Protein AF-A0A2M8P6M1-F1 (afdb_monomer_lite)

Radius of gyration: 16.8 Å; chains: 1; bounding box: 43×23×44 Å

Secondary structure (DSSP, 8-state):
--TTHHHHTT--HHHHHHHHHHH---HHHHHHHHHHHTT--EEETT-TTTHHHHHHHHHHHHHHHHHHHHHHHHHHHSTTT-HHHHHHHHHHTSTT-SSHHHHHHHHHHHHTEEE--SSHHHHHHHHH-

Sequence (129 aa):
THINDFITYNLNIRQFTQDYIERTEDPVFIRLFYKALTKVTILDPTCGSGAFLFAAMNILEPLYETCIKRMEEFVDEQPGKHKFFEETLEYVNNEDHPNLQYFIYKSIILNNLYGVDIMKEAVEIAKLR

pLDDT: mean 96.07, std 3.73, range [65.31, 98.56]

Foldseek 3Di:
DDPCCCVVVVNDPLVVVLVCLLPDPDLVCLVVQLVVLLAAADEAAACQLNPVVVVVLVSSQSSNVSSLVVLVVVCVVPPPPCVVSVVVNCVQPDPVAPHNSSSSSVSCVPRYYHYHHPDPVRVVSNVVD

Structure (mmCIF, N/CA/C/O backbone):
data_AF-A0A2M8P6M1-F1
#
_entry.id   AF-A0A2M8P6M1-F1
#
loop_
_atom_site.group_PDB
_atom_site.id
_atom_site.type_symbol
_atom_site.label_atom_id
_atom_site.label_alt_id
_atom_site.label_comp_id
_atom_site.label_asym_id
_atom_site.label_entity_id
_atom_site.label_seq_id
_atom_site.pdbx_PDB_ins_code
_atom_site.Cartn_x
_atom_site.Cartn_y
_atom_site.Cartn_z
_atom_site.occupancy
_atom_site.B_iso_or_equiv
_atom_site.auth_seq_id
_atom_site.auth_comp_id
_atom_site.auth_asym_id
_atom_site.auth_atom_id
_atom_site.pdbx_PDB_model_num
ATOM 1 N N . THR A 1 1 ? -21.567 -8.696 -10.939 1.00 65.31 1 THR A N 1
ATOM 2 C CA . THR A 1 1 ? -20.339 -8.181 -11.565 1.00 65.31 1 THR A CA 1
ATOM 3 C C . THR A 1 1 ? -19.244 -9.200 -11.378 1.00 65.31 1 THR A C 1
ATOM 5 O O . THR A 1 1 ? -18.972 -9.577 -10.243 1.00 65.31 1 THR A O 1
ATOM 8 N N . HIS A 1 2 ? -18.679 -9.703 -12.467 1.00 88.69 2 HIS A N 1
ATOM 9 C CA . HIS A 1 2 ? -17.464 -10.511 -12.457 1.00 88.69 2 HIS A CA 1
ATOM 10 C C . HIS A 1 2 ? -16.243 -9.595 -12.574 1.00 88.69 2 HIS A C 1
ATOM 12 O O . HIS A 1 2 ? -16.343 -8.489 -13.095 1.00 88.69 2 HIS A O 1
ATOM 18 N N . ILE A 1 3 ? -15.070 -10.046 -12.123 1.00 86.69 3 ILE A N 1
ATOM 19 C CA . ILE A 1 3 ? -13.854 -9.218 -12.181 1.00 86.69 3 ILE A CA 1
ATOM 20 C C . ILE A 1 3 ? -13.485 -8.802 -13.616 1.00 86.69 3 ILE A C 1
ATOM 22 O O . ILE A 1 3 ? -13.001 -7.696 -13.838 1.00 86.69 3 ILE A O 1
ATOM 26 N N . ASN A 1 4 ? -13.805 -9.644 -14.602 1.00 91.62 4 ASN A N 1
ATOM 27 C CA . ASN A 1 4 ? -13.566 -9.351 -16.015 1.00 91.62 4 ASN A CA 1
ATOM 28 C C . ASN A 1 4 ? -14.440 -8.205 -16.547 1.00 91.62 4 ASN A C 1
ATOM 30 O O . ASN A 1 4 ? -14.038 -7.547 -17.503 1.00 91.62 4 ASN A O 1
ATOM 34 N N . ASP A 1 5 ? -15.576 -7.906 -15.906 1.00 93.00 5 ASP A N 1
ATOM 35 C CA . ASP A 1 5 ? -16.469 -6.821 -16.330 1.00 93.00 5 ASP A CA 1
ATOM 36 C C . ASP A 1 5 ? -15.769 -5.455 -16.241 1.00 93.00 5 ASP A C 1
ATOM 38 O O . ASP A 1 5 ? -16.040 -4.571 -17.052 1.00 93.00 5 ASP A O 1
ATOM 42 N N . PHE A 1 6 ? -14.823 -5.287 -15.305 1.00 92.38 6 PHE A N 1
ATOM 43 C CA . PHE A 1 6 ? -14.036 -4.056 -15.189 1.00 92.38 6 PHE A CA 1
ATOM 44 C C . PHE A 1 6 ? -13.185 -3.792 -16.428 1.00 92.38 6 PHE A C 1
ATOM 46 O O . PHE A 1 6 ? -13.034 -2.643 -16.834 1.00 92.38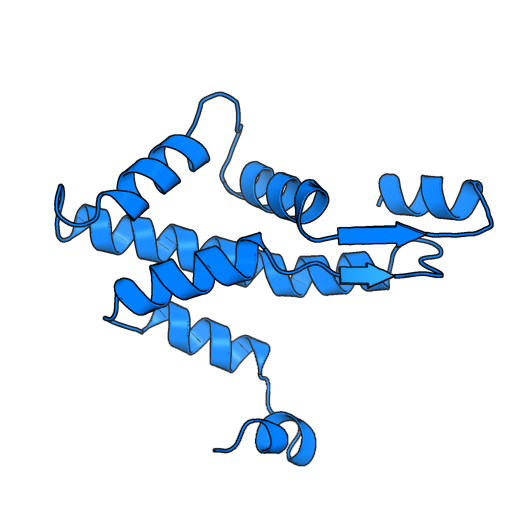 6 PHE A O 1
ATOM 53 N N . ILE A 1 7 ? -12.678 -4.855 -17.053 1.00 91.56 7 ILE A N 1
ATOM 54 C CA . ILE A 1 7 ? -11.905 -4.765 -18.290 1.00 91.56 7 ILE A CA 1
ATOM 55 C C . ILE A 1 7 ? -12.863 -4.607 -19.472 1.00 91.56 7 ILE A C 1
ATOM 57 O O . ILE A 1 7 ? -12.721 -3.672 -20.255 1.00 91.56 7 ILE A O 1
ATOM 61 N N . THR A 1 8 ? -13.865 -5.487 -19.583 1.00 95.31 8 THR A N 1
ATOM 62 C CA . THR A 1 8 ? -14.802 -5.521 -20.717 1.00 95.31 8 THR A CA 1
ATOM 63 C C . THR A 1 8 ? -15.547 -4.203 -20.906 1.00 95.31 8 THR A C 1
ATOM 65 O O . THR A 1 8 ? -15.729 -3.769 -22.041 1.00 95.31 8 THR A O 1
ATOM 68 N N . TYR A 1 9 ? -15.949 -3.552 -19.814 1.00 95.56 9 TYR A N 1
ATOM 69 C CA . TYR A 1 9 ? -16.716 -2.307 -19.857 1.00 95.56 9 TYR A CA 1
ATOM 70 C C . TYR A 1 9 ? -15.907 -1.072 -19.442 1.00 95.56 9 TYR A C 1
ATOM 72 O O . TYR A 1 9 ? -16.494 -0.009 -19.251 1.00 95.56 9 TYR A O 1
ATOM 80 N N . ASN A 1 10 ? -14.577 -1.191 -19.310 1.00 93.50 10 ASN A N 1
ATOM 81 C CA . ASN A 1 10 ? -13.682 -0.101 -18.899 1.00 93.50 10 ASN A CA 1
ATOM 82 C C . ASN A 1 10 ? -14.159 0.614 -17.615 1.00 93.50 10 ASN A C 1
ATOM 84 O O . ASN A 1 10 ? -14.205 1.844 -17.535 1.00 93.50 10 ASN A O 1
ATOM 88 N N . LEU A 1 11 ? -14.580 -0.168 -16.617 1.00 95.38 11 LEU A N 1
ATOM 89 C CA . LEU A 1 11 ? -15.046 0.370 -15.342 1.00 95.38 11 LEU A CA 1
ATOM 90 C C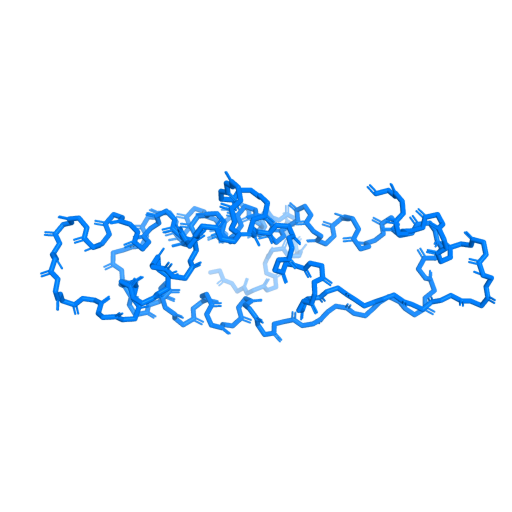 . LEU A 1 11 ? -13.853 0.755 -14.467 1.00 95.38 11 LEU A C 1
ATOM 92 O O . LEU A 1 11 ? -12.805 0.108 -14.475 1.00 95.38 11 LEU A O 1
ATOM 96 N N . ASN A 1 12 ? -14.036 1.780 -13.639 1.00 94.31 12 ASN A N 1
ATOM 97 C CA . ASN A 1 12 ? -12.991 2.254 -12.742 1.00 94.31 12 ASN A CA 1
ATOM 98 C C . ASN A 1 12 ? -12.837 1.327 -11.520 1.00 94.31 12 ASN A C 1
ATOM 100 O O . ASN A 1 12 ? -13.439 1.552 -10.470 1.00 94.31 12 ASN A O 1
ATOM 104 N N . ILE A 1 13 ? -12.014 0.283 -11.659 1.00 94.31 13 ILE A N 1
ATOM 105 C CA . ILE A 1 13 ? -11.754 -0.698 -10.591 1.00 94.31 13 ILE A CA 1
ATOM 106 C C . ILE A 1 13 ? -11.101 -0.076 -9.354 1.00 94.31 13 ILE A C 1
ATOM 108 O O . ILE A 1 13 ? -11.365 -0.516 -8.234 1.00 94.31 13 ILE A O 1
ATOM 112 N N . ARG A 1 14 ? -10.288 0.973 -9.539 1.00 93.00 14 ARG A N 1
ATOM 113 C CA . ARG A 1 14 ? -9.653 1.695 -8.433 1.00 93.00 14 ARG A CA 1
ATOM 114 C C . ARG A 1 14 ? -10.714 2.370 -7.574 1.00 93.00 14 ARG A C 1
ATOM 116 O O . ARG A 1 14 ? -10.757 2.118 -6.376 1.00 93.00 14 ARG A O 1
ATOM 123 N N . GLN A 1 15 ? -11.584 3.168 -8.197 1.00 95.00 15 GLN A N 1
ATOM 124 C CA . GLN A 1 15 ? -12.657 3.861 -7.483 1.00 95.00 15 GLN A CA 1
ATOM 125 C C . GLN A 1 15 ? -13.600 2.866 -6.816 1.00 95.00 15 GLN A C 1
ATOM 127 O O . GLN A 1 15 ? -13.907 3.022 -5.646 1.00 95.00 15 GLN A O 1
ATOM 132 N N . PHE A 1 16 ? -13.994 1.803 -7.523 1.00 95.56 16 PHE A N 1
ATOM 133 C CA . PHE A 1 16 ? -14.836 0.757 -6.946 1.00 95.56 16 PHE A CA 1
ATOM 134 C C . PHE A 1 16 ? -14.222 0.148 -5.678 1.00 95.56 16 PHE A C 1
ATOM 136 O O . PHE A 1 16 ? -14.905 -0.020 -4.671 1.00 95.56 16 PHE A O 1
ATOM 143 N N . THR A 1 17 ? -12.930 -0.186 -5.731 1.00 95.56 17 THR A N 1
ATOM 144 C CA . THR A 1 17 ? -12.224 -0.783 -4.592 1.00 95.56 17 THR A CA 1
ATOM 145 C C . THR A 1 17 ? -12.144 0.204 -3.433 1.00 95.56 17 THR A C 1
ATOM 147 O O . THR A 1 17 ? -12.430 -0.169 -2.299 1.00 95.56 17 THR A O 1
ATOM 150 N N . GLN A 1 18 ? -11.812 1.464 -3.717 1.00 96.44 18 GLN A N 1
ATOM 151 C CA . GLN A 1 18 ? -11.745 2.518 -2.711 1.00 96.44 18 GLN A CA 1
ATOM 152 C C . GLN A 1 18 ? -13.113 2.762 -2.055 1.00 96.44 18 GLN A C 1
ATOM 154 O O . GLN A 1 18 ? -13.209 2.685 -0.835 1.00 96.44 18 GLN A O 1
ATOM 159 N N . ASP A 1 19 ? -14.179 2.920 -2.847 1.00 97.12 19 ASP A N 1
ATOM 160 C CA . ASP A 1 19 ? -15.555 3.091 -2.358 1.00 97.12 19 ASP A CA 1
ATOM 161 C C . ASP A 1 19 ? -15.977 1.936 -1.438 1.00 97.12 19 ASP A C 1
ATOM 163 O O . ASP A 1 19 ? -16.694 2.135 -0.457 1.00 97.12 19 ASP A O 1
ATOM 167 N N . TYR A 1 20 ? -15.549 0.711 -1.759 1.00 97.31 20 TYR A N 1
ATOM 168 C CA . TYR A 1 20 ? -15.849 -0.458 -0.941 1.00 97.31 20 TYR A CA 1
ATOM 169 C C . TYR A 1 20 ? -15.112 -0.424 0.403 1.00 97.31 20 TYR A C 1
ATOM 171 O O . TYR A 1 20 ? -15.726 -0.677 1.438 1.00 97.31 20 TYR A O 1
ATOM 179 N N . ILE A 1 21 ? -13.818 -0.089 0.408 1.00 97.94 21 ILE A N 1
ATOM 180 C CA . ILE A 1 21 ? -13.016 0.031 1.637 1.00 97.94 21 ILE A CA 1
ATOM 181 C C . ILE A 1 21 ? -13.563 1.167 2.514 1.00 97.94 21 ILE A C 1
ATOM 183 O O . ILE A 1 21 ? -13.727 0.977 3.716 1.00 97.94 21 ILE A O 1
ATOM 187 N N . GLU A 1 22 ? -13.914 2.311 1.922 1.00 97.75 22 GLU A N 1
ATOM 188 C CA . GLU A 1 22 ? -14.472 3.465 2.639 1.00 97.75 22 GLU A CA 1
ATOM 189 C C . GLU A 1 22 ? -15.790 3.140 3.354 1.00 97.75 22 GLU A C 1
ATOM 191 O O . GLU A 1 22 ? -16.056 3.671 4.427 1.00 97.75 22 GLU A O 1
ATOM 196 N N . ARG A 1 23 ? -16.629 2.276 2.770 1.00 97.25 23 ARG A N 1
ATOM 197 C CA . ARG A 1 23 ? -18.010 2.059 3.238 1.00 97.25 23 ARG A CA 1
ATOM 198 C C . ARG A 1 23 ? -18.235 0.739 3.957 1.00 97.25 23 ARG A C 1
ATOM 200 O O . ARG A 1 23 ? -19.298 0.550 4.539 1.00 97.25 23 ARG A O 1
ATOM 207 N N . THR A 1 24 ? -17.303 -0.206 3.871 1.00 97.56 24 THR A N 1
ATOM 208 C CA . THR A 1 24 ? -17.506 -1.522 4.478 1.00 97.56 24 THR A CA 1
ATOM 209 C C . THR A 1 24 ? -17.530 -1.423 6.001 1.00 97.56 24 THR A C 1
ATOM 211 O O . THR A 1 24 ? -16.629 -0.856 6.616 1.00 97.56 24 THR A O 1
ATOM 214 N N . GLU A 1 25 ? -18.549 -2.016 6.619 1.00 96.75 25 GLU A N 1
ATOM 215 C CA . GLU A 1 25 ? -18.661 -2.172 8.075 1.00 96.75 25 GLU A CA 1
ATOM 216 C C . GLU A 1 25 ? -17.933 -3.433 8.578 1.00 96.75 25 GLU A C 1
ATOM 218 O O . GLU A 1 25 ? -18.013 -3.764 9.758 1.00 96.75 25 GLU A O 1
ATOM 223 N N . ASP A 1 26 ? -17.227 -4.160 7.698 1.00 97.69 26 ASP A N 1
ATOM 224 C CA . ASP A 1 26 ? -16.487 -5.371 8.053 1.00 97.69 26 ASP A CA 1
ATOM 225 C C . ASP A 1 26 ? -15.014 -5.060 8.405 1.00 97.69 26 ASP A C 1
ATOM 227 O O . ASP A 1 26 ? -14.160 -4.957 7.512 1.00 97.69 26 ASP A O 1
ATOM 231 N N . PRO A 1 27 ? -14.649 -4.984 9.701 1.00 97.38 27 PRO A N 1
ATOM 232 C CA . PRO A 1 27 ? -13.264 -4.766 10.111 1.00 97.38 27 PRO A CA 1
ATOM 233 C C . PRO A 1 27 ? -12.354 -5.952 9.746 1.00 97.38 27 PRO A C 1
ATOM 235 O O . PRO A 1 27 ? -11.139 -5.797 9.595 1.00 97.38 27 PRO A O 1
ATOM 238 N N . VAL A 1 28 ? -12.898 -7.163 9.577 1.00 97.94 28 VAL A N 1
ATOM 239 C CA . VAL A 1 28 ? -12.099 -8.315 9.142 1.00 97.94 28 VAL A CA 1
ATOM 240 C C . VAL A 1 28 ? -11.643 -8.123 7.701 1.00 97.94 28 VAL A C 1
ATOM 242 O O . VAL A 1 28 ? -10.481 -8.421 7.407 1.00 97.94 28 VAL A O 1
ATOM 245 N N . PHE A 1 29 ? -12.505 -7.583 6.837 1.00 98.25 29 PHE A N 1
ATOM 246 C CA . PHE A 1 29 ? -12.143 -7.247 5.465 1.00 98.25 29 PHE A CA 1
ATOM 247 C C . PHE A 1 29 ? -11.011 -6.219 5.421 1.00 98.25 29 PHE A C 1
ATOM 249 O O . PHE A 1 29 ? -9.989 -6.502 4.801 1.00 98.25 29 PHE A O 1
ATOM 256 N N . ILE A 1 30 ? -11.127 -5.090 6.135 1.00 98.56 30 ILE A N 1
ATOM 257 C CA . ILE A 1 30 ? -10.075 -4.053 6.176 1.00 98.56 30 ILE A CA 1
ATOM 258 C C . ILE A 1 30 ? -8.735 -4.643 6.621 1.00 98.56 30 ILE A C 1
ATOM 260 O O . ILE A 1 30 ? -7.709 -4.444 5.969 1.00 98.56 30 ILE A O 1
ATOM 264 N N . ARG A 1 31 ? -8.739 -5.455 7.685 1.00 98.44 31 ARG A N 1
ATOM 265 C CA . ARG A 1 31 ? -7.536 -6.146 8.166 1.00 98.44 31 ARG A CA 1
ATOM 266 C C . ARG A 1 31 ? -6.909 -7.035 7.094 1.00 98.44 31 ARG A C 1
ATOM 268 O O . ARG A 1 31 ? -5.690 -7.029 6.929 1.00 98.44 31 ARG A O 1
ATOM 275 N N . LEU A 1 32 ? -7.707 -7.873 6.433 1.00 98.50 32 LEU A N 1
ATOM 276 C CA . LEU A 1 32 ? -7.200 -8.809 5.428 1.00 98.50 32 LEU A CA 1
ATOM 277 C C . LEU A 1 32 ? -6.727 -8.075 4.173 1.00 98.50 32 LEU A C 1
ATOM 279 O O . LEU A 1 32 ? -5.674 -8.420 3.640 1.00 98.50 32 LEU A O 1
ATOM 283 N N . PHE A 1 33 ? -7.457 -7.043 3.756 1.00 98.50 33 PHE A N 1
ATOM 284 C CA . PHE A 1 33 ? -7.103 -6.203 2.624 1.00 98.50 33 PHE A CA 1
ATOM 285 C C . PHE A 1 33 ? -5.777 -5.486 2.872 1.00 98.50 33 PHE A C 1
ATOM 287 O O . PHE A 1 33 ? -4.860 -5.632 2.073 1.00 98.50 33 PHE A O 1
ATOM 294 N N . TYR A 1 34 ? -5.612 -4.815 4.015 1.00 98.56 34 TYR A N 1
ATOM 295 C CA . TYR A 1 34 ? -4.357 -4.144 4.365 1.00 98.56 34 TYR A CA 1
ATOM 296 C C . TYR A 1 34 ? -3.173 -5.121 4.456 1.00 98.56 34 TYR A C 1
ATOM 298 O O . TYR A 1 34 ? -2.077 -4.844 3.966 1.00 98.56 34 TYR A O 1
ATOM 306 N N . LYS A 1 35 ? -3.386 -6.322 5.015 1.00 98.38 35 LYS A N 1
ATOM 307 C CA . LYS A 1 35 ? -2.364 -7.385 5.037 1.00 98.38 35 LYS A CA 1
ATOM 308 C C . LYS A 1 35 ? -1.973 -7.878 3.647 1.00 98.38 35 LYS A C 1
ATOM 310 O O . LYS A 1 35 ? -0.831 -8.288 3.460 1.00 98.38 35 LYS A O 1
ATOM 315 N N . ALA A 1 36 ? -2.911 -7.916 2.706 1.00 98.19 36 ALA A N 1
ATOM 316 C CA . ALA A 1 36 ? -2.618 -8.269 1.324 1.00 98.19 36 ALA A CA 1
ATOM 317 C C . ALA A 1 36 ? -1.885 -7.118 0.626 1.00 98.19 36 ALA A C 1
ATOM 319 O O . ALA A 1 36 ? -0.829 -7.338 0.044 1.00 98.19 36 ALA A O 1
ATOM 320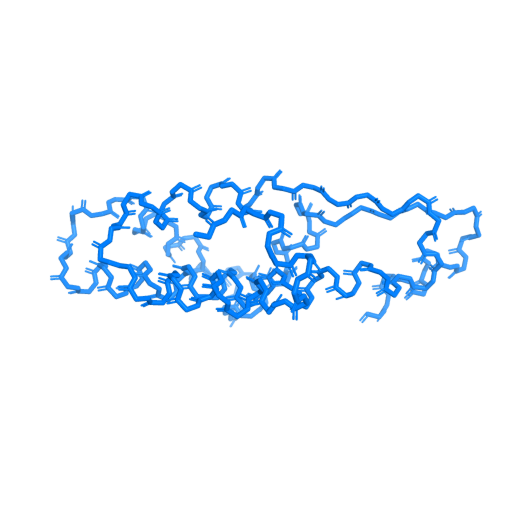 N N . LEU A 1 37 ? -2.394 -5.892 0.766 1.00 97.94 37 LEU A N 1
ATOM 321 C CA . LEU A 1 37 ? -1.837 -4.667 0.199 1.00 97.94 37 LEU A CA 1
ATOM 322 C C . LEU A 1 37 ? -0.362 -4.476 0.583 1.00 97.94 37 LEU A C 1
ATOM 324 O O . LEU A 1 37 ? 0.475 -4.265 -0.287 1.00 97.94 37 LEU A O 1
ATOM 328 N N . THR A 1 38 ? -0.024 -4.680 1.858 1.00 97.69 38 THR A N 1
ATOM 329 C CA . THR A 1 38 ? 1.356 -4.606 2.385 1.00 97.69 38 THR A CA 1
ATOM 330 C C . THR A 1 38 ? 2.301 -5.705 1.906 1.00 97.69 38 THR A C 1
ATOM 332 O O . THR A 1 38 ? 3.501 -5.620 2.146 1.00 97.69 38 THR A O 1
ATOM 335 N N . LYS A 1 39 ? 1.786 -6.733 1.226 1.00 97.88 39 LYS A N 1
ATOM 336 C CA . LYS A 1 39 ? 2.567 -7.868 0.714 1.00 97.88 39 LYS A CA 1
ATOM 337 C C . LYS A 1 39 ? 2.596 -7.965 -0.807 1.00 97.88 39 LYS A C 1
ATOM 339 O O . LYS A 1 39 ? 3.317 -8.809 -1.334 1.00 97.88 39 LYS A O 1
ATOM 344 N N . VAL A 1 40 ? 1.795 -7.171 -1.517 1.00 97.56 40 VAL A N 1
ATOM 345 C CA . VAL A 1 40 ? 1.803 -7.158 -2.984 1.00 97.56 40 VAL A CA 1
ATOM 346 C C . VAL A 1 40 ? 3.116 -6.559 -3.464 1.00 97.56 40 VAL A C 1
ATOM 348 O O . VAL A 1 40 ? 3.451 -5.440 -3.098 1.00 97.56 40 VAL A O 1
ATOM 351 N N . THR A 1 41 ? 3.832 -7.271 -4.327 1.00 98.25 41 THR A N 1
ATOM 352 C CA . THR A 1 41 ? 5.056 -6.770 -4.952 1.00 98.25 41 THR A CA 1
ATOM 353 C C . THR A 1 41 ? 4.834 -6.524 -6.441 1.00 98.25 41 THR A C 1
ATOM 355 O O . THR A 1 41 ? 4.121 -7.266 -7.118 1.00 98.25 41 THR A O 1
ATOM 358 N N . ILE A 1 42 ? 5.430 -5.451 -6.949 1.00 98.38 42 ILE A N 1
ATOM 359 C CA . ILE A 1 42 ? 5.351 -4.997 -8.335 1.00 98.38 42 ILE A CA 1
ATOM 360 C C . ILE A 1 42 ? 6.780 -4.900 -8.848 1.00 98.38 42 ILE A C 1
ATOM 362 O O . ILE A 1 42 ? 7.585 -4.136 -8.317 1.00 98.38 42 ILE A O 1
ATOM 366 N N . LEU A 1 43 ? 7.084 -5.695 -9.872 1.00 98.19 43 LEU A N 1
ATOM 367 C CA . LEU A 1 43 ? 8.385 -5.718 -10.524 1.00 98.19 43 LEU A CA 1
ATOM 368 C C . LEU A 1 43 ? 8.281 -5.091 -11.912 1.00 98.19 43 LEU A C 1
ATOM 370 O O . LEU A 1 43 ? 7.547 -5.593 -12.762 1.00 98.19 43 LEU A O 1
ATOM 374 N N . ASP A 1 44 ? 9.066 -4.044 -12.142 1.00 98.00 44 ASP A N 1
ATOM 375 C CA . ASP A 1 44 ? 9.299 -3.460 -13.459 1.00 98.00 44 ASP A CA 1
ATOM 376 C C . ASP A 1 44 ? 10.727 -3.803 -13.933 1.00 98.00 44 ASP A C 1
ATOM 378 O O . ASP A 1 44 ? 11.697 -3.229 -13.427 1.00 98.00 44 ASP A O 1
ATOM 382 N N . PRO A 1 45 ? 10.894 -4.773 -14.854 1.00 97.12 45 PRO A N 1
ATOM 383 C CA . PRO A 1 45 ? 12.206 -5.287 -15.248 1.00 97.12 45 PRO A CA 1
ATOM 384 C C . PRO A 1 45 ? 12.978 -4.373 -16.216 1.00 97.12 45 PRO A C 1
ATOM 386 O O . PRO A 1 45 ? 14.132 -4.673 -16.524 1.00 97.12 45 PRO A O 1
ATOM 389 N N . THR A 1 46 ? 12.353 -3.305 -16.718 1.00 96.06 46 THR A N 1
ATOM 390 C CA . THR A 1 46 ? 12.964 -2.300 -17.603 1.00 96.06 46 THR A CA 1
ATOM 391 C C . THR A 1 46 ? 12.428 -0.924 -17.226 1.00 96.06 46 THR A C 1
ATOM 393 O O . THR A 1 46 ? 11.711 -0.284 -18.001 1.00 96.06 46 THR A O 1
ATOM 396 N N . CYS A 1 47 ? 12.702 -0.515 -15.988 1.00 95.75 47 CYS A N 1
ATOM 397 C CA . CYS A 1 47 ? 11.954 0.564 -15.356 1.00 95.75 47 CYS A CA 1
ATOM 398 C C . CYS A 1 47 ? 12.231 1.950 -15.937 1.00 95.75 47 CYS A C 1
ATOM 400 O O . CYS A 1 47 ? 11.436 2.873 -15.720 1.00 95.75 47 CYS A O 1
ATOM 402 N N . GLY A 1 48 ? 13.315 2.121 -16.701 1.00 96.12 48 GLY A N 1
ATOM 403 C CA . GLY A 1 48 ? 13.696 3.400 -17.273 1.00 96.12 48 GLY A CA 1
ATOM 404 C C . GL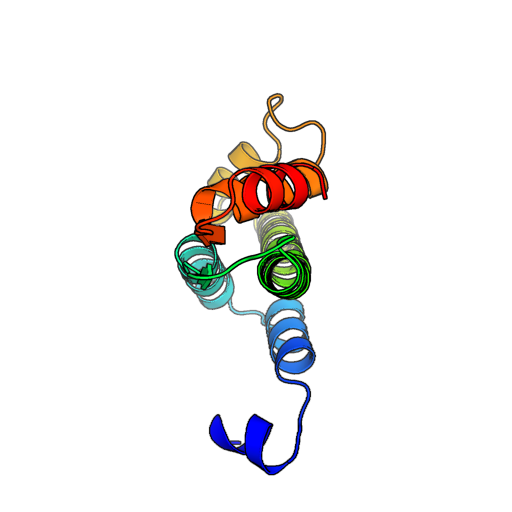Y A 1 48 ? 13.757 4.469 -16.184 1.00 96.12 48 GLY A C 1
ATOM 405 O O . GLY A 1 48 ? 14.363 4.283 -15.136 1.00 96.12 48 GLY A O 1
ATOM 406 N N . SER A 1 49 ? 13.058 5.584 -16.393 1.00 94.94 49 SER A N 1
ATOM 407 C CA . SER A 1 49 ? 12.947 6.654 -15.394 1.00 94.94 49 SER A CA 1
ATOM 408 C C . SER A 1 49 ? 11.931 6.378 -14.270 1.00 94.94 49 SER A C 1
ATOM 410 O O . SER A 1 49 ? 11.536 7.319 -13.589 1.00 94.94 49 SER A O 1
ATOM 412 N N . GLY A 1 50 ? 11.402 5.160 -14.137 1.00 96.25 50 GLY A N 1
ATOM 413 C CA . GLY A 1 50 ? 10.459 4.760 -13.086 1.00 96.25 50 GLY A CA 1
ATOM 414 C C . GLY A 1 50 ? 8.983 5.098 -13.334 1.00 96.25 50 GLY A C 1
ATOM 415 O O . GLY A 1 50 ? 8.187 5.040 -12.403 1.00 96.25 50 GLY A O 1
ATOM 416 N N . ALA A 1 51 ? 8.572 5.453 -14.558 1.00 96.31 51 ALA A N 1
ATOM 417 C CA . ALA A 1 51 ? 7.210 5.946 -14.822 1.00 96.31 51 ALA A CA 1
ATOM 418 C C . ALA A 1 51 ? 6.099 4.949 -14.428 1.00 96.31 51 ALA A C 1
ATOM 420 O O . ALA A 1 51 ? 5.065 5.354 -13.897 1.00 96.31 51 ALA A O 1
ATOM 421 N N . PHE A 1 52 ? 6.315 3.651 -14.655 1.00 96.94 52 PHE A N 1
ATOM 422 C CA . PHE A 1 52 ? 5.361 2.610 -14.273 1.00 96.94 52 PHE A CA 1
ATOM 423 C C . PHE A 1 52 ? 5.298 2.416 -12.752 1.00 96.94 52 PHE A C 1
ATOM 425 O O . PHE A 1 52 ? 4.208 2.318 -12.193 1.00 96.94 52 PHE A O 1
ATOM 432 N N . LEU A 1 53 ? 6.448 2.432 -12.069 1.00 97.50 53 LEU A N 1
ATOM 433 C CA . LEU A 1 53 ? 6.517 2.358 -10.605 1.00 97.50 53 LEU A CA 1
ATOM 434 C C . LEU A 1 53 ? 5.802 3.546 -9.948 1.00 97.50 53 LEU A C 1
ATOM 436 O O . LEU A 1 53 ? 5.057 3.362 -8.989 1.00 97.50 53 LEU A O 1
ATOM 440 N N . PHE A 1 54 ? 5.938 4.742 -10.522 1.00 96.19 54 PHE A N 1
ATOM 441 C CA . PHE A 1 54 ? 5.179 5.925 -10.114 1.00 96.19 54 PHE A CA 1
ATOM 442 C C . PHE A 1 54 ? 3.672 5.755 -10.298 1.00 96.19 54 PHE A C 1
ATOM 444 O O . PHE A 1 54 ? 2.891 6.073 -9.402 1.00 96.19 54 PHE A O 1
ATOM 451 N N . ALA A 1 55 ? 3.242 5.223 -11.443 1.00 96.75 55 ALA A N 1
ATOM 452 C CA . ALA A 1 55 ? 1.831 4.939 -11.679 1.00 96.75 55 ALA A CA 1
ATOM 453 C C . ALA A 1 55 ? 1.282 3.904 -10.680 1.00 96.75 55 ALA A C 1
ATOM 455 O O . ALA A 1 55 ? 0.171 4.070 -10.180 1.00 96.75 55 ALA A O 1
ATOM 456 N N . ALA A 1 56 ? 2.070 2.879 -10.348 1.00 97.62 56 ALA A N 1
ATOM 457 C CA . ALA A 1 56 ? 1.725 1.898 -9.327 1.00 97.62 56 ALA A CA 1
ATOM 458 C C . ALA A 1 56 ? 1.613 2.532 -7.931 1.00 97.62 56 ALA A C 1
ATOM 460 O O . ALA A 1 56 ? 0.625 2.293 -7.237 1.00 97.62 56 ALA A O 1
ATOM 461 N N . MET A 1 57 ? 2.562 3.389 -7.542 1.00 97.12 57 MET A N 1
ATOM 462 C CA . MET A 1 57 ? 2.501 4.138 -6.283 1.00 97.12 57 MET A CA 1
ATOM 463 C C . MET A 1 57 ? 1.209 4.956 -6.174 1.00 97.12 57 MET A C 1
ATOM 465 O O . MET A 1 57 ? 0.506 4.843 -5.175 1.00 97.12 57 MET A O 1
ATOM 469 N N . ASN A 1 58 ? 0.840 5.681 -7.235 1.00 96.38 58 ASN A N 1
ATOM 470 C CA . ASN A 1 58 ? -0.383 6.493 -7.289 1.00 96.38 58 ASN A CA 1
ATOM 471 C C . ASN A 1 58 ? -1.684 5.668 -7.213 1.00 96.38 58 ASN A C 1
ATOM 473 O O . ASN A 1 58 ? -2.759 6.219 -6.975 1.00 96.38 58 ASN A O 1
ATOM 477 N N . ILE A 1 59 ? -1.621 4.356 -7.463 1.00 97.00 59 ILE A N 1
ATOM 478 C CA . ILE A 1 59 ? -2.745 3.435 -7.248 1.00 97.00 59 ILE A CA 1
ATOM 479 C C . ILE A 1 59 ? -2.753 2.925 -5.803 1.00 97.00 59 ILE A C 1
ATOM 481 O O . ILE A 1 59 ? -3.825 2.809 -5.214 1.00 97.00 59 ILE A O 1
ATOM 485 N N . LEU A 1 60 ? -1.583 2.616 -5.238 1.00 98.19 60 LEU A N 1
ATOM 486 C CA . LEU A 1 60 ? -1.449 2.052 -3.894 1.00 98.19 60 LEU A CA 1
ATOM 487 C C . LEU A 1 60 ? -1.696 3.086 -2.788 1.00 98.19 60 LEU A C 1
ATOM 489 O O . LEU A 1 60 ? -2.366 2.756 -1.814 1.00 98.19 60 LEU A O 1
ATOM 493 N N . GLU A 1 61 ? -1.196 4.316 -2.937 1.00 98.12 61 GLU A N 1
ATOM 494 C CA . GLU A 1 61 ? -1.300 5.390 -1.935 1.00 98.12 61 GLU A CA 1
ATOM 495 C C . GLU A 1 61 ? -2.725 5.567 -1.373 1.00 98.12 61 GLU A C 1
ATOM 497 O O . GLU A 1 61 ? -2.895 5.376 -0.165 1.00 98.12 61 GLU A O 1
ATOM 502 N N . PRO A 1 62 ? -3.768 5.830 -2.189 1.00 97.88 62 PRO A N 1
ATOM 503 C CA . PRO A 1 62 ? -5.119 6.037 -1.661 1.00 97.88 62 PRO A CA 1
ATOM 504 C C . PRO A 1 62 ? -5.698 4.786 -0.985 1.00 97.88 62 PRO A C 1
ATOM 506 O O . PRO A 1 62 ? -6.527 4.895 -0.083 1.00 97.88 62 PRO A O 1
ATOM 509 N N . LEU A 1 63 ? -5.265 3.584 -1.385 1.00 98.38 63 LEU A N 1
ATOM 510 C CA . LEU A 1 63 ? -5.704 2.335 -0.758 1.00 98.38 63 LEU A CA 1
ATOM 511 C C . LEU A 1 63 ? -5.098 2.165 0.639 1.00 98.38 63 LEU A C 1
ATOM 513 O O . LEU A 1 63 ? -5.800 1.735 1.555 1.00 98.38 63 LEU A O 1
ATOM 517 N N . TYR A 1 64 ? -3.819 2.516 0.807 1.00 98.56 64 TYR A N 1
ATOM 518 C CA . TYR A 1 64 ? -3.164 2.547 2.115 1.00 98.56 64 TYR A CA 1
ATOM 519 C C . TYR A 1 64 ? -3.833 3.563 3.033 1.00 98.56 64 TYR A C 1
ATOM 521 O O . TYR A 1 64 ? -4.234 3.207 4.140 1.00 98.56 64 TYR A O 1
ATOM 529 N N . GLU A 1 65 ? -3.987 4.796 2.551 1.00 98.44 65 GLU A N 1
ATOM 530 C CA . GLU A 1 65 ? -4.584 5.899 3.304 1.00 98.44 65 GLU A CA 1
ATOM 531 C C . GLU A 1 65 ? -5.990 5.538 3.786 1.00 98.44 65 GLU A C 1
ATOM 533 O O . GLU A 1 65 ? -6.288 5.627 4.976 1.00 98.44 65 GLU A O 1
ATOM 538 N N . THR A 1 66 ? -6.829 5.029 2.881 1.00 98.38 66 THR A N 1
ATOM 539 C CA . THR A 1 66 ? -8.205 4.648 3.208 1.00 98.38 66 THR A CA 1
ATOM 540 C C . THR A 1 66 ? -8.245 3.510 4.226 1.00 98.38 66 THR A C 1
ATOM 542 O O . THR A 1 66 ? -9.046 3.551 5.157 1.00 98.38 66 THR A O 1
ATOM 545 N N . CYS A 1 67 ? -7.382 2.495 4.097 1.00 98.56 67 CYS A N 1
ATOM 546 C CA . CYS A 1 67 ? -7.318 1.418 5.087 1.00 98.56 67 CYS A CA 1
ATOM 547 C C . CYS A 1 67 ? -6.960 1.955 6.472 1.00 98.56 67 CYS A C 1
ATOM 549 O O . CYS A 1 67 ? -7.633 1.602 7.434 1.00 98.56 67 CYS A O 1
ATOM 551 N N . ILE A 1 68 ? -5.928 2.796 6.572 1.00 98.50 68 ILE A N 1
ATOM 552 C CA . ILE A 1 68 ? -5.460 3.349 7.849 1.00 98.50 68 ILE A CA 1
ATOM 553 C C . ILE A 1 68 ? -6.548 4.222 8.478 1.00 98.50 68 ILE A C 1
ATOM 555 O O . ILE A 1 68 ? -6.901 4.002 9.631 1.00 98.50 68 ILE A O 1
ATOM 559 N N . LYS A 1 69 ? -7.173 5.107 7.699 1.00 98.38 69 LYS A N 1
ATOM 560 C CA . LYS A 1 69 ? -8.296 5.925 8.168 1.00 98.38 69 LYS A CA 1
ATOM 561 C C . LYS A 1 69 ? -9.463 5.075 8.685 1.00 98.38 69 LYS A C 1
ATOM 563 O O . LYS A 1 69 ? -10.011 5.342 9.747 1.00 98.38 69 LYS A O 1
ATOM 568 N N . ARG A 1 70 ? -9.829 4.003 7.973 1.00 98.44 70 ARG A N 1
ATOM 569 C CA . ARG A 1 70 ? -10.878 3.079 8.441 1.00 98.44 70 ARG A CA 1
ATOM 570 C C . ARG A 1 70 ? -10.480 2.361 9.729 1.00 98.44 70 ARG A C 1
ATOM 572 O O . ARG A 1 70 ? -11.344 2.095 10.557 1.00 98.44 70 ARG A O 1
ATOM 579 N N . MET A 1 71 ? -9.197 2.045 9.917 1.00 98.56 71 MET A N 1
ATOM 580 C CA . MET A 1 71 ? -8.708 1.489 11.181 1.00 98.56 71 MET A CA 1
ATOM 581 C C . MET A 1 71 ? -8.879 2.474 12.339 1.00 98.56 71 MET A C 1
ATOM 583 O O . MET A 1 71 ? -9.315 2.038 13.400 1.00 98.56 71 MET A O 1
ATOM 587 N N . GLU A 1 72 ? -8.581 3.762 12.135 1.00 98.12 72 GLU A N 1
ATOM 588 C CA . GLU A 1 72 ? -8.810 4.820 13.135 1.00 98.12 72 GLU A CA 1
ATOM 589 C C . GLU A 1 72 ? -10.287 4.883 13.522 1.00 98.12 72 GLU A C 1
ATOM 591 O O . GLU A 1 72 ? -10.618 4.747 14.695 1.00 98.12 72 GLU A O 1
ATOM 596 N N . GLU A 1 73 ? -11.180 4.954 12.531 1.00 98.19 73 GLU A N 1
ATOM 597 C CA . GLU A 1 73 ? -12.629 5.012 12.755 1.00 98.19 73 GLU A CA 1
ATOM 598 C C . GLU A 1 73 ? -13.138 3.799 13.561 1.00 98.19 73 GLU A C 1
ATOM 600 O O . GLU A 1 73 ? -13.885 3.961 14.525 1.00 98.19 73 GLU A O 1
ATOM 605 N N . PHE A 1 74 ? -12.685 2.579 13.245 1.00 98.25 74 PHE A N 1
ATOM 606 C CA . PHE A 1 74 ? -13.060 1.385 14.017 1.00 98.25 74 PHE A CA 1
ATOM 607 C C . PHE A 1 74 ? -12.512 1.381 15.451 1.00 98.25 74 PHE A C 1
ATOM 609 O O . PHE A 1 74 ? -13.164 0.846 16.353 1.00 98.25 74 PHE A O 1
ATOM 616 N N . VAL A 1 75 ? -11.307 1.914 15.667 1.00 98.00 75 VAL A N 1
ATOM 617 C CA . VAL A 1 75 ? -10.704 2.014 17.004 1.00 98.00 75 VAL A CA 1
ATOM 618 C C . VAL A 1 75 ? -11.423 3.071 17.839 1.00 98.00 75 VAL A C 1
ATOM 620 O O . VAL A 1 75 ? -11.719 2.801 19.000 1.00 98.00 75 VAL A O 1
ATOM 623 N N . ASP A 1 76 ? -11.776 4.213 17.251 1.00 97.44 76 ASP A N 1
ATOM 624 C CA . ASP A 1 76 ? -12.511 5.288 17.922 1.00 97.44 76 ASP A CA 1
ATOM 625 C C . ASP A 1 76 ? -13.933 4.860 18.315 1.00 97.44 76 ASP A C 1
ATOM 627 O O . ASP A 1 76 ? -14.399 5.160 19.417 1.00 97.44 76 ASP A O 1
ATOM 631 N N . GLU A 1 77 ? -14.624 4.117 17.445 1.00 96.88 77 GLU A N 1
ATOM 632 C CA . GLU A 1 77 ? -15.959 3.581 17.731 1.00 96.88 77 GLU A CA 1
ATOM 633 C C . GLU A 1 77 ? -15.944 2.539 18.857 1.00 96.88 77 GLU A C 1
ATOM 635 O O . GLU A 1 77 ? -16.859 2.496 19.686 1.00 96.88 77 GLU A O 1
ATOM 640 N N . GLN A 1 78 ? -14.945 1.649 18.867 1.00 95.19 78 GLN A N 1
ATOM 641 C CA . GLN A 1 78 ? -14.861 0.522 19.802 1.00 95.19 78 GLN A CA 1
ATOM 642 C C . GLN A 1 78 ? -13.424 0.298 20.311 1.00 95.19 78 GLN A C 1
ATOM 644 O O . GLN A 1 78 ? -12.781 -0.695 19.935 1.00 95.19 78 GLN A O 1
ATOM 649 N N . PRO A 1 79 ? -12.939 1.157 21.229 1.00 93.31 79 PRO A N 1
ATOM 650 C CA . PRO A 1 79 ? -11.595 1.039 21.786 1.00 93.31 79 PRO A CA 1
ATOM 651 C C . PRO A 1 79 ? -11.363 -0.315 22.470 1.00 93.31 79 PRO A C 1
ATOM 653 O O . PRO A 1 79 ? -12.230 -0.835 23.176 1.00 93.31 79 PRO A O 1
ATOM 656 N N . GLY A 1 80 ? -10.189 -0.911 22.269 1.00 93.38 80 GLY A N 1
ATOM 657 C CA . GLY A 1 80 ? -9.771 -2.196 22.837 1.00 93.38 80 GLY A CA 1
ATOM 658 C C . GLY A 1 80 ? -10.299 -3.431 22.100 1.00 93.38 80 GLY A C 1
ATOM 659 O O . GLY A 1 80 ? -9.880 -4.554 22.395 1.00 93.38 80 GLY A O 1
ATOM 660 N N . LYS A 1 81 ? -11.219 -3.274 21.138 1.00 95.62 81 LYS A N 1
ATOM 661 C CA . LYS A 1 81 ? -11.817 -4.406 20.409 1.00 95.62 81 LYS A CA 1
ATOM 662 C C . LYS A 1 81 ? -10.966 -4.865 19.227 1.00 95.62 81 LYS A C 1
ATOM 664 O O . LYS A 1 81 ? -10.979 -6.047 18.869 1.00 95.62 81 LYS A O 1
ATOM 669 N N . HIS A 1 82 ? -10.220 -3.947 18.618 1.00 95.56 82 HIS A N 1
ATOM 670 C CA . HIS A 1 82 ? -9.514 -4.168 17.360 1.00 95.56 82 HIS A CA 1
ATOM 671 C C . HIS A 1 82 ? -7.997 -4.092 17.535 1.00 95.56 82 HIS A C 1
ATOM 673 O O . HIS A 1 82 ? -7.333 -3.274 16.913 1.00 95.56 82 HIS A O 1
ATOM 679 N N . LYS A 1 83 ? -7.428 -5.015 18.321 1.00 96.69 83 LYS A N 1
ATOM 680 C CA . LYS A 1 83 ? -5.994 -5.015 18.666 1.00 96.69 83 LYS A CA 1
ATOM 681 C C . LYS A 1 83 ? -5.042 -4.847 17.470 1.00 96.69 83 LYS A C 1
ATOM 683 O O . LYS A 1 83 ? -4.075 -4.109 17.549 1.00 96.69 83 LYS A O 1
ATOM 688 N N . PHE A 1 84 ? -5.326 -5.509 16.344 1.00 97.81 84 PHE A N 1
ATOM 689 C CA . PHE A 1 84 ? -4.499 -5.374 15.135 1.00 97.81 84 PHE A CA 1
ATOM 690 C C . PHE A 1 84 ? -4.495 -3.941 14.578 1.00 97.81 84 PHE A C 1
ATOM 692 O O . PHE A 1 84 ? -3.476 -3.499 14.057 1.00 97.81 84 PHE A O 1
ATOM 699 N N . PHE A 1 85 ? -5.627 -3.236 14.654 1.00 98.44 85 PHE A N 1
ATOM 700 C CA . PHE A 1 85 ? -5.728 -1.845 14.217 1.00 98.44 85 PHE A CA 1
ATOM 701 C C . PHE A 1 85 ? -4.953 -0.938 15.158 1.00 98.44 85 PHE A C 1
ATOM 703 O O . PHE A 1 85 ? -4.134 -0.172 14.681 1.00 98.44 85 PHE A O 1
ATOM 710 N N . GLU A 1 86 ? -5.109 -1.106 16.469 1.00 98.25 86 GLU A N 1
ATOM 711 C CA . GLU A 1 86 ? -4.351 -0.347 17.471 1.00 98.25 86 GLU A CA 1
ATOM 712 C C . GLU A 1 86 ? -2.837 -0.518 17.296 1.00 98.25 86 GLU A C 1
ATOM 714 O O . GLU A 1 86 ? -2.126 0.470 17.165 1.00 98.25 86 GLU A O 1
ATOM 719 N N . GLU A 1 87 ? -2.353 -1.760 17.184 1.00 98.06 87 GLU A N 1
ATOM 720 C CA . GLU A 1 87 ? -0.932 -2.054 16.943 1.00 98.06 87 GLU A CA 1
ATOM 721 C C . GLU A 1 87 ? -0.438 -1.453 15.613 1.00 98.06 87 GLU A C 1
ATOM 723 O O . GLU A 1 87 ? 0.691 -0.973 15.513 1.00 98.06 87 GLU A O 1
ATOM 728 N N . THR A 1 88 ? -1.282 -1.466 14.574 1.00 98.00 88 THR A N 1
ATOM 729 C CA . THR A 1 88 ? -0.939 -0.860 13.279 1.00 98.00 88 THR A CA 1
ATOM 730 C C . THR A 1 88 ? -0.872 0.660 13.390 1.00 98.00 88 THR A C 1
ATOM 732 O O . THR A 1 88 ? 0.076 1.251 12.888 1.00 98.00 88 THR A O 1
ATOM 735 N N . LEU A 1 89 ? -1.839 1.294 14.053 1.00 98.12 89 LEU A N 1
ATOM 736 C CA . LEU A 1 89 ? -1.899 2.744 14.228 1.00 98.12 89 LEU A CA 1
ATOM 737 C C . LEU A 1 89 ? -0.782 3.255 15.138 1.00 98.12 89 LEU A C 1
ATOM 739 O O . LEU A 1 89 ? -0.221 4.308 14.860 1.00 98.12 89 LEU A O 1
ATOM 743 N N . GLU A 1 90 ? -0.404 2.503 16.171 1.00 97.38 90 GLU A N 1
ATOM 744 C CA . GLU A 1 90 ? 0.764 2.804 17.004 1.00 97.38 90 GLU A CA 1
ATOM 745 C C . GLU A 1 90 ? 2.052 2.793 16.169 1.00 97.38 90 GLU A C 1
ATOM 747 O O . GLU A 1 90 ? 2.881 3.695 16.283 1.00 97.38 90 GLU A O 1
ATOM 752 N N . TYR A 1 91 ? 2.204 1.815 15.270 1.00 96.31 91 TYR A N 1
ATOM 753 C CA . TYR A 1 91 ? 3.335 1.778 14.346 1.00 96.31 91 TYR A CA 1
ATOM 754 C C . TYR A 1 91 ? 3.299 2.926 13.328 1.00 96.31 91 TYR A C 1
ATOM 756 O O . TYR A 1 91 ? 4.320 3.569 13.093 1.00 96.31 91 TYR A O 1
ATOM 764 N N . VAL A 1 92 ? 2.135 3.212 12.736 1.00 96.38 92 VAL A N 1
ATOM 765 C CA . VAL A 1 92 ? 1.946 4.307 11.769 1.00 96.38 92 VAL A CA 1
ATOM 766 C C . VAL A 1 92 ? 2.286 5.658 12.403 1.00 96.38 92 VAL A C 1
ATOM 768 O O . VAL A 1 92 ? 3.025 6.431 11.800 1.00 96.38 92 VAL A O 1
ATOM 771 N N . ASN A 1 93 ? 1.813 5.906 13.626 1.00 94.44 93 ASN A N 1
ATOM 772 C CA . ASN A 1 93 ? 1.960 7.173 14.349 1.00 94.44 93 ASN A CA 1
ATOM 773 C C . ASN A 1 93 ? 3.240 7.265 15.200 1.00 94.44 93 ASN A C 1
ATOM 775 O O . ASN A 1 93 ? 3.368 8.172 16.023 1.00 94.44 93 ASN A O 1
ATOM 779 N N . ASN A 1 94 ? 4.179 6.331 15.032 1.00 94.25 94 ASN A N 1
ATOM 780 C CA . ASN A 1 94 ? 5.464 6.353 15.724 1.00 94.25 94 ASN A CA 1
ATOM 781 C C . ASN A 1 94 ? 6.265 7.631 15.388 1.00 94.25 94 ASN A C 1
ATOM 783 O O . ASN A 1 94 ? 6.198 8.132 14.267 1.00 94.25 94 ASN A O 1
ATOM 787 N N . GLU A 1 95 ? 7.071 8.121 16.335 1.00 91.62 95 GLU A N 1
ATOM 788 C CA . GLU A 1 95 ? 7.927 9.311 16.184 1.00 91.62 95 GLU A CA 1
ATOM 789 C C . GLU A 1 95 ? 8.913 9.224 15.001 1.00 91.62 95 GLU A C 1
ATOM 791 O O . GLU A 1 95 ? 9.309 10.252 14.449 1.00 91.62 95 GLU A O 1
ATOM 796 N N . ASP A 1 96 ? 9.261 8.012 14.556 1.00 91.69 96 ASP A N 1
ATOM 797 C CA . ASP A 1 96 ? 10.071 7.769 13.354 1.00 91.69 96 ASP A CA 1
ATOM 798 C C . ASP A 1 96 ? 9.374 8.197 12.041 1.00 91.69 96 ASP A C 1
ATOM 800 O O . ASP A 1 96 ? 10.005 8.236 10.974 1.00 91.69 96 ASP A O 1
ATOM 804 N N . HIS A 1 97 ? 8.071 8.496 12.083 1.00 94.19 97 HIS A N 1
ATOM 805 C CA . HIS A 1 97 ? 7.256 8.897 10.941 1.00 94.19 97 HIS A CA 1
ATOM 806 C C . HIS 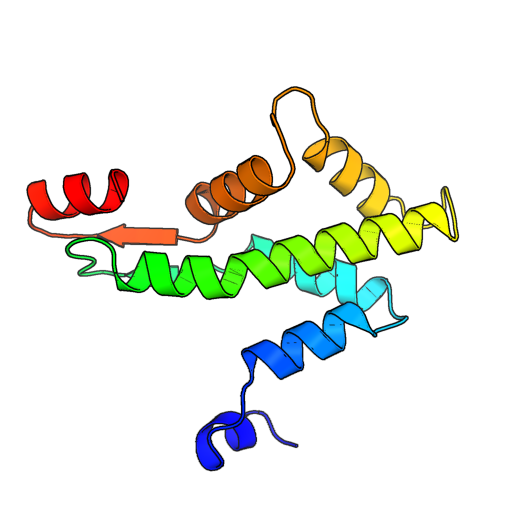A 1 97 ? 6.773 10.348 11.108 1.00 94.19 97 HIS A C 1
ATOM 808 O O . HIS A 1 97 ? 5.846 10.612 11.868 1.00 94.19 97 HIS A O 1
ATOM 814 N N . PRO A 1 98 ? 7.330 11.316 10.352 1.00 93.81 98 PRO A N 1
ATOM 815 C CA . PRO A 1 98 ? 6.943 12.724 10.472 1.00 93.81 98 PRO A CA 1
ATOM 816 C C . PRO A 1 98 ? 5.461 13.014 10.197 1.00 93.81 98 PRO A C 1
ATOM 818 O O . PRO A 1 98 ? 4.941 14.027 10.656 1.00 93.81 98 PRO A O 1
ATOM 821 N N . ASN A 1 99 ? 4.804 12.187 9.379 1.00 95.75 99 ASN A N 1
ATOM 822 C CA . ASN A 1 99 ? 3.369 12.231 9.099 1.00 95.75 99 ASN A CA 1
ATOM 823 C C . ASN A 1 99 ? 2.916 10.936 8.396 1.00 95.75 99 ASN A C 1
ATOM 825 O O . ASN A 1 99 ? 3.743 10.155 7.911 1.00 95.75 99 ASN A O 1
ATOM 829 N N . LEU A 1 100 ? 1.595 10.751 8.287 1.00 95.88 100 LEU A N 1
ATOM 830 C CA . LEU A 1 100 ? 0.971 9.600 7.627 1.00 95.88 100 LEU A CA 1
ATOM 831 C C . LEU A 1 100 ? 1.430 9.426 6.171 1.00 95.88 100 LEU A C 1
ATOM 833 O O . LEU A 1 100 ? 1.744 8.316 5.748 1.00 95.88 100 LEU A O 1
ATOM 837 N N . GLN A 1 101 ? 1.514 10.512 5.404 1.00 97.19 101 GLN A N 1
ATOM 838 C CA . GLN A 1 101 ? 1.878 10.438 3.989 1.00 97.19 101 GLN A CA 1
ATOM 839 C C . GLN A 1 101 ? 3.318 9.941 3.797 1.00 97.19 101 GLN A C 1
ATOM 841 O O . GLN A 1 101 ? 3.578 9.079 2.958 1.00 97.19 101 GLN A O 1
ATOM 846 N N . TYR A 1 102 ? 4.250 10.408 4.631 1.00 96.94 102 TYR A N 1
ATOM 847 C CA . TYR A 1 102 ? 5.617 9.896 4.663 1.00 96.94 102 TYR A CA 1
ATOM 848 C C . TYR A 1 102 ? 5.643 8.394 4.966 1.00 96.94 102 TYR A C 1
ATOM 850 O O . TYR A 1 102 ? 6.332 7.645 4.271 1.00 96.94 102 TYR A O 1
ATOM 858 N N . PHE A 1 103 ? 4.883 7.944 5.971 1.00 97.94 103 PHE A N 1
ATOM 859 C CA . PHE A 1 103 ? 4.768 6.524 6.300 1.00 97.94 103 PHE A CA 1
ATOM 860 C C . PHE A 1 103 ? 4.269 5.700 5.104 1.00 97.94 103 PHE A C 1
ATOM 862 O O . PHE A 1 103 ? 4.863 4.667 4.782 1.00 97.94 103 PHE A O 1
ATOM 869 N N . ILE A 1 104 ? 3.213 6.163 4.427 1.00 98.38 104 ILE A N 1
ATOM 870 C CA . ILE A 1 104 ? 2.614 5.476 3.277 1.00 98.38 104 ILE A CA 1
ATOM 871 C C . ILE A 1 104 ? 3.622 5.374 2.131 1.00 98.38 104 ILE A C 1
ATOM 873 O O . ILE A 1 104 ? 3.888 4.268 1.657 1.00 98.38 104 ILE A O 1
ATOM 877 N N . TYR A 1 105 ? 4.245 6.484 1.723 1.00 97.56 105 TYR A N 1
ATOM 878 C CA . TYR A 1 105 ? 5.228 6.464 0.637 1.00 97.56 105 TYR A CA 1
ATOM 879 C C . TYR A 1 105 ? 6.434 5.591 0.965 1.00 97.56 105 TYR A C 1
ATOM 881 O O . TYR A 1 105 ? 6.820 4.747 0.155 1.00 97.56 105 TYR A O 1
ATOM 889 N N . LYS A 1 106 ? 6.995 5.724 2.171 1.00 96.81 106 LYS A N 1
ATOM 890 C CA . LYS A 1 106 ? 8.103 4.878 2.626 1.00 96.81 106 LYS A CA 1
ATOM 891 C C . LYS A 1 106 ? 7.713 3.400 2.599 1.00 96.81 106 LYS A C 1
ATOM 893 O O . LYS A 1 106 ? 8.488 2.576 2.118 1.00 96.81 106 LYS A O 1
ATOM 898 N N . SER A 1 107 ? 6.513 3.063 3.067 1.00 97.75 107 SER A N 1
ATOM 899 C CA . SER A 1 107 ? 6.009 1.688 3.070 1.00 97.75 107 SER A CA 1
ATOM 900 C C . SER A 1 107 ? 5.866 1.128 1.657 1.00 97.75 107 SER A C 1
ATOM 902 O O . SER A 1 107 ? 6.316 0.007 1.418 1.00 97.75 107 SER A O 1
ATOM 904 N N . ILE A 1 108 ? 5.306 1.905 0.725 1.00 98.44 108 ILE A N 1
ATOM 905 C CA . ILE A 1 108 ? 5.126 1.495 -0.673 1.00 98.44 108 ILE A CA 1
ATOM 906 C C . ILE A 1 108 ? 6.475 1.280 -1.363 1.00 98.44 108 ILE A C 1
ATOM 908 O O . ILE A 1 108 ? 6.707 0.236 -1.975 1.00 98.44 108 ILE A O 1
ATOM 912 N N . ILE A 1 109 ? 7.390 2.241 -1.234 1.00 97.06 109 ILE A N 1
ATOM 913 C CA . ILE A 1 109 ? 8.708 2.188 -1.876 1.00 97.06 109 ILE A CA 1
ATOM 914 C C . ILE A 1 109 ? 9.520 0.988 -1.373 1.00 97.06 109 ILE A C 1
ATOM 916 O O . ILE A 1 109 ? 10.170 0.319 -2.169 1.00 97.06 109 ILE A O 1
ATOM 920 N N . LEU A 1 110 ? 9.487 0.696 -0.068 1.00 96.9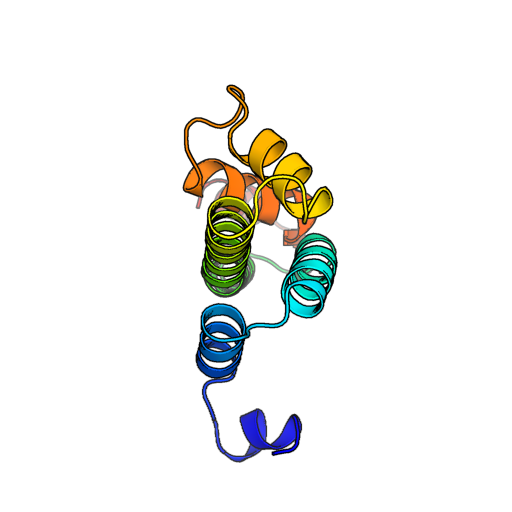4 110 LEU A N 1
ATOM 921 C CA . LEU A 1 110 ? 10.312 -0.366 0.517 1.00 96.94 110 LEU A CA 1
ATOM 922 C C . LEU A 1 110 ? 9.738 -1.775 0.326 1.00 96.94 110 LEU A C 1
ATOM 924 O O . LEU A 1 110 ? 10.507 -2.730 0.214 1.00 96.94 110 LEU A O 1
ATOM 928 N N . ASN A 1 111 ? 8.410 -1.918 0.321 1.00 97.81 111 ASN A N 1
ATOM 929 C CA . ASN A 1 111 ? 7.768 -3.234 0.382 1.00 97.81 111 ASN A CA 1
ATOM 930 C C . ASN A 1 111 ? 7.055 -3.638 -0.910 1.00 97.81 111 ASN A C 1
ATOM 932 O O . ASN A 1 111 ? 6.848 -4.829 -1.134 1.00 97.81 111 ASN A O 1
ATOM 936 N N . ASN A 1 112 ? 6.654 -2.678 -1.747 1.00 98.56 112 ASN A N 1
ATOM 937 C CA . ASN A 1 112 ? 5.815 -2.962 -2.907 1.00 98.56 112 ASN A CA 1
ATOM 938 C C . ASN A 1 112 ? 6.545 -2.782 -4.238 1.00 98.56 112 ASN A C 1
ATOM 940 O O . ASN A 1 112 ? 6.255 -3.529 -5.168 1.00 98.56 112 ASN A O 1
ATOM 944 N N . LEU A 1 113 ? 7.455 -1.813 -4.369 1.00 98.38 113 LEU A N 1
ATOM 945 C CA . LEU A 1 113 ? 7.989 -1.408 -5.673 1.00 98.38 113 LEU A CA 1
ATOM 946 C C . LEU A 1 113 ? 9.424 -1.886 -5.902 1.00 98.38 113 LEU A C 1
ATOM 948 O O . LEU A 1 113 ? 10.332 -1.572 -5.139 1.00 98.38 113 LEU A O 1
ATOM 952 N N . TYR A 1 114 ? 9.636 -2.592 -7.013 1.00 97.88 114 TYR A N 1
ATOM 953 C CA . TYR A 1 114 ? 10.940 -3.107 -7.420 1.00 97.88 114 TYR A CA 1
ATOM 954 C C . TYR A 1 114 ? 11.187 -2.787 -8.894 1.00 97.88 114 TYR A C 1
ATOM 956 O O . TYR A 1 114 ? 10.390 -3.141 -9.760 1.00 97.88 114 TYR A O 1
ATOM 964 N N . GLY A 1 115 ? 12.302 -2.120 -9.186 1.00 97.12 115 GLY A N 1
ATOM 965 C CA . GLY A 1 115 ? 12.696 -1.739 -10.542 1.00 97.12 115 GLY A CA 1
ATOM 966 C C . GLY A 1 115 ? 14.077 -2.264 -10.898 1.00 97.12 115 GLY A C 1
ATOM 967 O O . GLY A 1 115 ? 14.990 -2.215 -10.073 1.00 97.12 115 GLY A O 1
ATOM 968 N N . VAL A 1 116 ? 14.236 -2.733 -12.132 1.00 97.38 116 VAL A N 1
ATOM 969 C CA . VAL A 1 116 ? 15.529 -3.093 -12.720 1.00 97.38 116 VAL A CA 1
ATOM 970 C C . VAL A 1 116 ? 15.682 -2.349 -14.039 1.00 97.38 116 VAL A C 1
ATOM 972 O O . VAL A 1 116 ? 14.738 -2.256 -14.817 1.00 97.38 116 VAL A O 1
ATOM 975 N N . ASP A 1 117 ? 16.878 -1.830 -14.299 1.00 97.69 117 ASP A N 1
ATOM 976 C CA . ASP A 1 117 ? 17.252 -1.316 -15.611 1.00 97.69 117 ASP A CA 1
ATOM 977 C C . ASP A 1 117 ? 18.725 -1.629 -15.890 1.00 97.69 117 ASP A C 1
ATOM 979 O O . ASP A 1 117 ? 19.534 -1.771 -14.967 1.00 97.69 117 ASP A O 1
ATOM 983 N N . ILE A 1 118 ? 19.069 -1.763 -17.170 1.00 97.12 118 ILE A N 1
ATOM 984 C CA . ILE A 1 118 ? 20.442 -2.012 -17.612 1.00 97.12 118 ILE A CA 1
ATOM 985 C C . ILE A 1 118 ? 21.294 -0.739 -17.548 1.00 97.12 118 ILE A C 1
ATOM 987 O O . ILE A 1 118 ? 22.502 -0.816 -17.322 1.00 97.12 118 ILE A O 1
ATOM 991 N N . MET A 1 119 ? 20.678 0.432 -17.736 1.00 95.94 119 MET A N 1
ATOM 992 C CA . MET A 1 119 ? 21.355 1.722 -17.687 1.00 95.94 119 MET A CA 1
ATOM 993 C C . MET A 1 119 ? 21.349 2.256 -16.260 1.00 95.94 119 MET A C 1
ATOM 995 O O . MET A 1 119 ? 20.298 2.515 -15.670 1.00 95.94 119 MET A O 1
ATOM 999 N N . LYS A 1 120 ? 22.540 2.481 -15.703 1.00 95.12 120 LYS A N 1
ATOM 1000 C CA . LYS A 1 120 ? 22.689 2.988 -14.335 1.00 95.12 120 LYS A CA 1
ATOM 1001 C C . LYS A 1 120 ? 22.016 4.351 -14.162 1.00 95.12 120 LYS A C 1
ATOM 1003 O O . LYS A 1 120 ? 21.408 4.612 -13.132 1.00 95.12 120 LYS A O 1
ATOM 1008 N N . GLU A 1 121 ? 22.093 5.204 -15.175 1.00 95.44 121 GLU A N 1
ATOM 1009 C CA . GLU A 1 121 ? 21.509 6.543 -15.187 1.00 95.44 121 GLU A CA 1
ATOM 1010 C C . GLU A 1 121 ? 19.983 6.495 -15.067 1.00 95.44 121 GLU A C 1
ATOM 1012 O O . GLU A 1 121 ? 19.398 7.315 -14.365 1.00 95.44 121 GLU A O 1
ATOM 1017 N N . ALA A 1 122 ? 19.340 5.512 -15.704 1.00 94.75 122 ALA A N 1
ATOM 1018 C CA . ALA A 1 122 ? 17.898 5.311 -15.613 1.00 94.75 122 ALA A CA 1
ATOM 1019 C C . ALA A 1 122 ? 17.483 4.968 -14.173 1.00 94.75 122 ALA A C 1
ATOM 1021 O O . ALA A 1 122 ? 16.586 5.605 -13.621 1.00 94.75 122 ALA A O 1
ATOM 1022 N N . VAL A 1 123 ? 18.224 4.060 -13.527 1.00 93.94 123 VAL A N 1
ATOM 1023 C CA . VAL A 1 123 ? 18.023 3.703 -12.114 1.00 93.94 123 VAL A CA 1
ATOM 1024 C C . VAL A 1 123 ? 18.182 4.917 -11.193 1.00 93.94 123 VAL A C 1
ATOM 1026 O O . VAL A 1 123 ? 17.385 5.096 -10.275 1.00 93.94 123 VAL A O 1
ATOM 1029 N N . GLU A 1 124 ? 19.181 5.772 -11.423 1.00 95.38 124 GLU A N 1
ATOM 1030 C CA . GLU A 1 124 ? 19.368 6.983 -10.614 1.00 95.38 124 GLU A CA 1
ATOM 1031 C C . GLU A 1 124 ? 18.240 8.002 -10.823 1.00 95.38 124 GLU A C 1
ATOM 1033 O O . GLU A 1 124 ? 17.749 8.573 -9.852 1.00 95.38 124 GLU A O 1
ATOM 1038 N N . ILE A 1 125 ? 17.755 8.180 -12.057 1.00 94.12 125 ILE A N 1
ATOM 1039 C CA . ILE A 1 125 ? 16.587 9.032 -12.324 1.00 94.12 125 ILE A CA 1
ATOM 1040 C C . ILE A 1 125 ? 15.343 8.478 -11.619 1.00 94.12 125 ILE A C 1
ATOM 1042 O O . ILE A 1 125 ? 14.603 9.247 -11.011 1.00 94.12 125 ILE A O 1
ATOM 1046 N N . ALA A 1 126 ? 15.115 7.164 -11.672 1.00 93.94 126 ALA A N 1
ATOM 1047 C CA . ALA A 1 126 ? 13.958 6.532 -11.045 1.00 93.94 126 ALA A CA 1
ATOM 1048 C C . ALA A 1 126 ? 13.930 6.705 -9.516 1.00 93.94 126 ALA A C 1
ATOM 1050 O O . ALA A 1 126 ? 12.850 6.802 -8.948 1.00 93.94 126 ALA A O 1
ATOM 1051 N N . LYS A 1 127 ? 15.095 6.767 -8.855 1.00 91.50 127 LYS A N 1
ATOM 1052 C CA . LYS A 1 127 ? 15.205 7.006 -7.403 1.00 91.50 127 LYS A CA 1
ATOM 1053 C C . LYS A 1 127 ? 14.951 8.458 -6.986 1.00 91.50 127 LYS A C 1
ATOM 1055 O O . LYS A 1 127 ? 14.658 8.697 -5.820 1.00 91.50 127 LYS A O 1
ATOM 1060 N N . LEU A 1 128 ? 15.191 9.414 -7.887 1.00 90.25 128 LEU A N 1
ATOM 1061 C CA . LEU A 1 128 ? 15.098 10.854 -7.605 1.00 90.25 128 LEU A CA 1
ATOM 1062 C C . LEU A 1 128 ? 13.714 11.440 -7.871 1.00 90.25 128 LEU A C 1
ATOM 1064 O O . LEU A 1 128 ? 13.399 12.508 -7.345 1.00 90.25 128 LEU A O 1
ATOM 1068 N N . ARG A 1 129 ? 12.954 10.805 -8.761 1.00 81.62 129 ARG A N 1
ATOM 1069 C CA . ARG A 1 129 ? 11.556 11.154 -8.997 1.00 81.62 129 ARG A CA 1
ATOM 1070 C C . ARG A 1 129 ? 10.725 10.702 -7.818 1.00 81.62 129 ARG A C 1
ATOM 1072 O O . ARG A 1 129 ? 9.726 11.408 -7.559 1.00 81.62 129 ARG A O 1
#